Protein AF-A0A9Q6LMH9-F1 (afdb_monomer_lite)

Sequence (169 aa):
MILQRYIDRGYLTTAKAEQLELDSFQSDVLNSETISQLIFSDFISVDEVLQLSLREQSNLKLHSICRLITSGLITIKDALAFAAKQRMILNSEKICDLIITEKMTVDQTLQLKLEQRITLESQAIYELVSRGKITVDQTLQLDLEQRIALESQVIYELVSRDNSPYALT

Foldseek 3Di:
DLCVVCCVLVLDPPVRVVVDPDDPVLSVLSVQPQSVLCCSVVQDGSVRSSVADPQLSLLSSQPLSSLCCVLVLDHSVVSSPDDPQLSVLSSDPLVSVCCSLVLDHSVRSSPDDPVLSVLCSQPLNSVCSSVVLDGSVRSSPDDPVSSVQSSDPVSSVVSPDDPPVDPDD

Radius of gyration: 20.97 Å; chains: 1; bounding box: 44×42×64 Å

pLDDT: mean 91.57, std 10.59, range [40.75, 98.12]

Structure (mmCIF, N/CA/C/O backbone):
data_AF-A0A9Q6LMH9-F1
#
_entry.id   AF-A0A9Q6LMH9-F1
#
loop_
_atom_site.group_PDB
_atom_site.id
_atom_site.type_symbol
_atom_site.label_atom_id
_atom_site.label_alt_id
_atom_site.label_comp_id
_atom_site.label_asym_id
_atom_site.label_entity_id
_atom_site.label_seq_id
_atom_site.pdbx_PDB_ins_code
_atom_site.Cartn_x
_atom_site.Cartn_y
_atom_site.Cartn_z
_atom_site.occupancy
_atom_site.B_iso_or_equiv
_atom_site.auth_seq_id
_atom_site.auth_comp_id
_atom_site.auth_asym_id
_atom_site.auth_atom_id
_atom_site.pdbx_PDB_model_num
ATOM 1 N N . MET A 1 1 ? 26.126 7.621 -10.276 1.00 70.88 1 MET A N 1
ATOM 2 C CA . MET A 1 1 ? 25.184 8.063 -11.327 1.00 70.88 1 MET A CA 1
ATOM 3 C C . MET A 1 1 ? 23.874 7.318 -11.119 1.00 70.88 1 MET A C 1
ATOM 5 O O . MET A 1 1 ? 23.927 6.099 -11.042 1.00 70.88 1 MET A O 1
ATOM 9 N N . ILE A 1 2 ? 22.736 8.010 -10.968 1.00 85.19 2 ILE A N 1
ATOM 10 C CA . ILE A 1 2 ? 21.438 7.381 -10.625 1.00 85.19 2 ILE A CA 1
ATOM 11 C C . ILE A 1 2 ? 21.036 6.311 -11.645 1.00 85.19 2 ILE A C 1
ATOM 13 O O . ILE A 1 2 ? 20.565 5.251 -11.259 1.00 85.19 2 ILE A O 1
ATOM 17 N N . LEU A 1 3 ? 21.319 6.528 -12.929 1.00 89.44 3 LEU A N 1
ATOM 18 C CA . LEU A 1 3 ? 21.008 5.569 -13.990 1.00 89.44 3 LEU A CA 1
ATOM 19 C C . LEU A 1 3 ? 21.814 4.262 -13.911 1.00 89.44 3 LEU A C 1
ATOM 21 O O . LEU A 1 3 ? 21.325 3.227 -14.356 1.00 89.44 3 LEU A O 1
ATOM 25 N N . GLN A 1 4 ? 23.002 4.272 -13.291 1.00 90.06 4 GLN A N 1
ATOM 26 C CA . GLN A 1 4 ? 23.884 3.100 -13.243 1.00 90.06 4 GLN A CA 1
ATOM 27 C C . GLN A 1 4 ? 23.212 1.900 -12.571 1.00 90.06 4 GLN A C 1
ATOM 29 O O . GLN A 1 4 ? 23.304 0.791 -13.078 1.00 90.06 4 GLN A O 1
ATOM 34 N N . ARG A 1 5 ? 22.446 2.118 -11.494 1.00 92.94 5 ARG A N 1
ATOM 35 C CA . ARG A 1 5 ? 21.767 1.020 -10.785 1.00 92.94 5 ARG A CA 1
ATOM 36 C C . ARG A 1 5 ? 20.706 0.315 -11.631 1.00 92.94 5 ARG A C 1
ATOM 38 O O . ARG A 1 5 ? 20.448 -0.865 -11.419 1.00 92.94 5 ARG A O 1
ATOM 45 N N . TYR A 1 6 ? 20.081 1.035 -12.563 1.00 93.81 6 TYR A N 1
ATOM 46 C CA . TYR A 1 6 ? 19.108 0.464 -13.493 1.00 93.81 6 TYR A CA 1
ATOM 47 C C . TYR A 1 6 ? 19.813 -0.275 -14.630 1.00 93.81 6 TYR A C 1
ATOM 49 O O . TYR A 1 6 ? 19.312 -1.301 -15.078 1.00 93.81 6 TYR A O 1
ATOM 57 N N . ILE A 1 7 ? 20.999 0.194 -15.034 1.00 92.75 7 ILE A N 1
ATOM 58 C CA . ILE A 1 7 ? 21.853 -0.492 -16.008 1.00 92.75 7 ILE A CA 1
ATOM 59 C C . ILE A 1 7 ? 22.379 -1.809 -15.449 1.00 92.75 7 ILE A C 1
ATOM 61 O O . ILE A 1 7 ? 22.182 -2.855 -16.061 1.00 92.75 7 ILE A O 1
ATOM 65 N N . ASP A 1 8 ? 22.977 -1.774 -14.259 1.00 92.75 8 ASP A N 1
ATOM 66 C CA . ASP A 1 8 ? 23.588 -2.942 -13.616 1.00 92.75 8 ASP A CA 1
ATOM 67 C C . ASP A 1 8 ? 22.582 -4.077 -13.389 1.00 92.75 8 ASP A C 1
ATOM 69 O O . ASP A 1 8 ? 22.945 -5.251 -13.359 1.00 92.75 8 ASP A O 1
ATOM 73 N N . ARG A 1 9 ? 21.302 -3.724 -13.233 1.00 92.00 9 ARG A N 1
ATOM 74 C CA . ARG A 1 9 ? 20.197 -4.663 -13.020 1.00 92.00 9 ARG A CA 1
ATOM 75 C C . ARG A 1 9 ? 19.415 -5.005 -14.293 1.00 92.00 9 ARG A C 1
ATOM 77 O O . ARG A 1 9 ? 18.455 -5.757 -14.207 1.00 92.00 9 ARG A O 1
ATOM 84 N N . GLY A 1 10 ? 19.805 -4.473 -15.453 1.00 92.25 10 GLY A N 1
ATOM 85 C CA . GLY A 1 10 ? 19.193 -4.795 -16.748 1.00 92.25 10 GLY A CA 1
ATOM 86 C C . GLY A 1 10 ? 17.879 -4.072 -17.069 1.00 92.25 10 GLY A C 1
ATOM 87 O O . GLY A 1 10 ? 17.270 -4.359 -18.094 1.00 92.25 10 GLY A O 1
ATOM 88 N N . TYR A 1 11 ? 17.460 -3.105 -16.251 1.00 92.38 11 TYR A N 1
ATOM 89 C CA . TYR A 1 11 ? 16.245 -2.300 -16.462 1.00 92.38 11 TYR A CA 1
ATOM 90 C C . TYR A 1 11 ? 16.470 -1.098 -17.387 1.00 92.38 11 TYR A C 1
ATOM 92 O O . TYR A 1 11 ? 15.522 -0.419 -17.783 1.00 92.38 11 TYR A O 1
ATOM 100 N N . LEU A 1 12 ? 17.729 -0.812 -17.727 1.00 92.19 12 LEU A N 1
ATOM 101 C CA . LEU A 1 12 ? 18.114 0.253 -18.642 1.00 92.19 12 LEU A CA 1
ATOM 102 C C . LEU A 1 12 ? 19.364 -0.154 -19.430 1.00 92.19 12 LEU A C 1
ATOM 104 O O . LEU A 1 12 ? 20.338 -0.626 -18.865 1.00 92.19 12 LEU A O 1
ATOM 108 N N . THR A 1 13 ? 19.385 0.045 -20.743 1.00 92.25 13 THR A N 1
ATOM 109 C CA . THR A 1 13 ? 20.619 -0.166 -21.525 1.00 92.25 13 THR A CA 1
ATOM 110 C C . THR A 1 13 ? 21.540 1.047 -21.405 1.00 92.25 13 THR A C 1
ATOM 112 O O . THR A 1 13 ? 21.039 2.168 -21.322 1.00 92.25 13 THR A O 1
ATOM 115 N N . THR A 1 14 ? 22.857 0.859 -21.516 1.00 89.81 14 THR A N 1
ATOM 116 C CA . THR A 1 14 ? 23.836 1.965 -21.553 1.00 89.81 14 THR A CA 1
ATOM 117 C C . THR A 1 14 ? 23.514 2.995 -22.637 1.00 89.81 14 THR A C 1
ATOM 119 O O . THR A 1 14 ? 23.412 4.177 -22.331 1.00 89.81 14 THR A O 1
ATOM 122 N N . ALA A 1 15 ? 23.227 2.548 -23.864 1.00 90.06 15 ALA A N 1
ATOM 123 C CA . ALA A 1 15 ? 22.879 3.428 -24.985 1.00 90.06 15 ALA A CA 1
ATOM 124 C C . ALA A 1 15 ? 21.663 4.321 -24.686 1.00 90.06 15 ALA A C 1
ATOM 126 O O . ALA A 1 15 ? 21.640 5.501 -25.021 1.00 90.06 15 ALA A O 1
ATOM 127 N N . LYS A 1 16 ? 20.649 3.766 -24.018 1.00 88.62 16 LYS A N 1
ATOM 128 C CA . LYS A 1 16 ? 19.463 4.523 -23.606 1.00 88.62 16 LYS A CA 1
ATOM 129 C C . LYS A 1 16 ? 19.750 5.471 -22.447 1.00 88.62 16 LYS A C 1
ATOM 131 O O . LYS A 1 16 ? 19.234 6.578 -22.434 1.00 88.62 16 LYS A O 1
ATOM 136 N N . ALA A 1 17 ? 20.580 5.058 -21.491 1.00 87.81 17 ALA A N 1
ATOM 137 C CA . ALA A 1 17 ? 20.993 5.918 -20.389 1.00 87.81 17 ALA A CA 1
ATOM 138 C C . ALA A 1 17 ? 21.774 7.149 -20.872 1.00 87.81 17 ALA A C 1
ATOM 140 O O . ALA A 1 17 ? 21.585 8.229 -20.329 1.00 87.81 17 ALA A O 1
ATOM 141 N N . GLU A 1 18 ? 22.603 6.997 -21.907 1.00 87.50 18 GLU A N 1
ATOM 142 C CA . GLU A 1 18 ? 23.344 8.099 -22.538 1.00 87.50 18 GLU A CA 1
ATOM 143 C C . GLU A 1 18 ? 22.430 9.095 -23.267 1.00 87.50 18 GLU A C 1
ATOM 145 O O . GLU A 1 18 ? 22.753 10.275 -23.351 1.00 87.50 18 GLU A O 1
ATOM 150 N N . GLN A 1 19 ? 21.286 8.631 -23.778 1.00 88.44 19 GLN A N 1
ATOM 151 C CA . GLN A 1 19 ? 20.279 9.470 -24.440 1.00 88.44 19 GLN A CA 1
ATOM 152 C C . GLN A 1 19 ? 19.306 10.134 -23.454 1.00 88.44 19 GLN A C 1
ATOM 154 O O . GLN A 1 19 ? 18.574 11.047 -23.833 1.00 88.44 19 GLN A O 1
ATOM 159 N N . LEU A 1 20 ? 19.258 9.664 -22.205 1.00 87.38 20 LEU A N 1
ATOM 160 C CA . LEU A 1 20 ? 18.391 10.215 -21.170 1.00 87.38 20 LEU A CA 1
ATOM 161 C C . LEU A 1 20 ? 19.031 11.461 -20.556 1.00 87.38 20 LEU A C 1
ATOM 163 O O . LEU A 1 20 ? 19.814 11.388 -19.609 1.00 87.38 20 LEU A O 1
ATOM 167 N N . GLU A 1 21 ? 18.630 12.623 -21.057 1.00 85.12 21 GLU A N 1
ATOM 168 C CA . GLU A 1 21 ? 18.891 13.902 -20.401 1.00 85.12 21 GLU A CA 1
ATOM 169 C C . GLU A 1 21 ? 17.882 14.104 -19.264 1.00 85.12 21 GLU A C 1
ATOM 171 O O . GLU A 1 21 ? 16.803 14.660 -19.457 1.00 85.12 21 GLU A O 1
ATOM 176 N N . LEU A 1 22 ? 18.216 13.594 -18.074 1.00 85.62 22 LEU A N 1
ATOM 177 C CA . LEU A 1 22 ? 17.360 13.756 -16.901 1.00 85.62 22 LEU A CA 1
ATOM 178 C C . LEU A 1 22 ? 17.442 15.180 -16.352 1.00 85.62 22 LEU A C 1
ATOM 180 O O . LEU A 1 22 ? 18.526 15.658 -16.005 1.00 85.62 22 LEU A O 1
ATOM 184 N N . ASP A 1 23 ? 16.289 15.813 -16.160 1.00 88.50 23 ASP A N 1
ATOM 185 C CA . ASP A 1 23 ? 16.208 16.999 -15.313 1.00 88.50 23 ASP A CA 1
ATOM 186 C C . ASP A 1 23 ? 16.312 16.640 -13.812 1.00 88.50 23 ASP A C 1
ATOM 188 O O . ASP A 1 23 ? 16.356 15.470 -13.405 1.00 88.50 23 ASP A O 1
ATOM 192 N N . SER A 1 24 ? 16.373 17.660 -12.950 1.00 86.69 24 SER A N 1
ATOM 193 C CA . SER A 1 24 ? 16.474 17.457 -11.500 1.00 86.69 24 SER A CA 1
ATOM 194 C C . SER A 1 24 ? 15.267 16.724 -10.904 1.00 86.69 24 SER A C 1
ATOM 196 O O . SER A 1 24 ? 15.432 15.991 -9.928 1.00 86.69 24 SER A O 1
ATOM 198 N N . PHE A 1 25 ? 14.072 16.875 -11.481 1.00 85.56 25 PHE A N 1
ATOM 199 C CA . PHE A 1 25 ? 12.856 16.214 -11.012 1.00 85.56 25 PHE A CA 1
ATOM 200 C C . PHE A 1 25 ? 12.839 14.736 -11.403 1.00 85.56 25 PHE A C 1
ATOM 202 O O . PHE A 1 25 ? 12.568 13.881 -10.564 1.00 85.56 25 PHE A O 1
ATOM 209 N N . GLN A 1 26 ? 13.175 14.416 -12.649 1.00 89.81 26 GLN A N 1
ATOM 210 C CA . GLN A 1 26 ? 13.288 13.045 -13.144 1.00 89.81 26 GLN A CA 1
ATOM 211 C C . GLN A 1 26 ? 14.375 12.274 -12.392 1.00 89.81 26 GLN A C 1
ATOM 213 O O . GLN A 1 26 ? 14.182 11.114 -12.025 1.00 89.81 26 GLN A O 1
ATOM 218 N N . SER A 1 27 ? 15.488 12.944 -12.096 1.00 90.12 27 SER A N 1
ATOM 219 C CA . SER A 1 27 ? 16.554 12.420 -11.248 1.00 90.12 27 SER A CA 1
ATOM 220 C C . SER A 1 27 ? 16.055 12.089 -9.834 1.00 90.12 27 SER A C 1
ATOM 222 O O . SER A 1 27 ? 16.310 10.992 -9.345 1.00 90.12 27 SER A O 1
ATOM 224 N N . ASP A 1 28 ? 15.275 12.973 -9.198 1.00 91.19 28 ASP A N 1
ATOM 225 C CA . ASP A 1 28 ? 14.676 12.723 -7.875 1.00 91.19 28 ASP A CA 1
ATOM 226 C C . ASP A 1 28 ? 13.690 11.541 -7.883 1.00 91.19 28 ASP A C 1
ATOM 228 O O . ASP A 1 28 ? 13.724 10.673 -7.008 1.00 91.19 28 ASP A O 1
ATOM 232 N N . VAL A 1 29 ? 12.833 11.459 -8.902 1.00 93.06 29 VAL A N 1
ATOM 233 C CA . VAL A 1 29 ? 11.870 10.359 -9.079 1.00 93.06 29 VAL A CA 1
ATOM 234 C C . VAL A 1 29 ? 12.591 9.027 -9.228 1.00 93.06 29 VAL A C 1
ATOM 236 O O . VAL A 1 29 ? 12.297 8.088 -8.491 1.00 93.06 29 VAL A O 1
ATOM 239 N N . LEU A 1 30 ? 13.583 8.961 -10.117 1.00 93.25 30 LEU A N 1
ATOM 240 C CA . LEU A 1 30 ? 14.428 7.786 -10.289 1.00 93.25 30 LEU A CA 1
ATOM 241 C C . LEU A 1 30 ? 15.433 7.599 -9.158 1.00 93.25 30 LEU A C 1
ATOM 243 O O . LEU A 1 30 ? 16.198 6.651 -9.231 1.00 93.25 30 LEU A O 1
ATOM 247 N N . ASN A 1 31 ? 15.476 8.452 -8.133 1.00 93.31 31 ASN A N 1
ATOM 248 C CA . ASN A 1 31 ? 16.247 8.212 -6.914 1.00 93.31 31 ASN A CA 1
ATOM 249 C C . ASN A 1 31 ? 15.381 7.602 -5.797 1.00 93.31 31 ASN A C 1
ATOM 251 O O . ASN A 1 31 ? 15.907 6.960 -4.891 1.00 93.31 31 ASN A O 1
ATOM 255 N N . SER A 1 32 ? 14.055 7.728 -5.890 1.00 95.31 32 SER A N 1
ATOM 256 C CA . SER A 1 32 ? 13.108 7.197 -4.908 1.00 95.31 32 SER A CA 1
ATOM 257 C C . SER A 1 32 ? 13.235 5.679 -4.735 1.00 95.31 32 SER A C 1
ATOM 259 O O . SER A 1 32 ? 13.224 4.917 -5.706 1.00 95.31 32 SER A O 1
ATOM 261 N N . GLU A 1 33 ? 13.332 5.236 -3.480 1.00 95.38 33 GLU A N 1
ATOM 262 C CA . GLU A 1 33 ? 13.469 3.816 -3.138 1.00 95.38 33 GLU A CA 1
ATOM 263 C C . GLU A 1 33 ? 12.216 3.017 -3.508 1.00 95.38 33 GLU A C 1
ATOM 265 O O . GLU A 1 33 ? 12.315 1.964 -4.128 1.00 95.38 33 GLU A O 1
ATOM 270 N N . THR A 1 34 ? 11.030 3.553 -3.219 1.00 97.00 34 THR A N 1
ATOM 271 C CA . THR A 1 34 ? 9.747 2.906 -3.529 1.00 97.00 34 THR A CA 1
ATOM 272 C C . THR A 1 34 ? 9.548 2.745 -5.031 1.00 97.00 34 THR A C 1
ATOM 274 O O . THR A 1 34 ? 9.204 1.662 -5.493 1.00 97.00 34 THR A O 1
ATOM 277 N N . ILE A 1 35 ? 9.856 3.775 -5.821 1.00 96.94 35 ILE A N 1
ATOM 278 C CA . ILE A 1 35 ? 9.804 3.685 -7.288 1.00 96.94 35 ILE A CA 1
ATOM 279 C C . ILE A 1 35 ? 10.821 2.668 -7.811 1.00 96.94 35 ILE A C 1
ATOM 281 O O . ILE A 1 35 ? 10.503 1.872 -8.689 1.00 96.94 35 ILE A O 1
ATOM 285 N N . SER A 1 36 ? 12.030 2.649 -7.252 1.00 96.12 36 SER A N 1
ATOM 286 C CA . SER A 1 36 ? 13.055 1.676 -7.644 1.00 96.12 36 SER A CA 1
ATOM 287 C C . SER A 1 36 ? 12.633 0.253 -7.343 1.00 96.12 36 SER A C 1
ATOM 289 O O . SER A 1 36 ? 12.818 -0.620 -8.180 1.00 96.12 36 SER A O 1
ATOM 291 N N . GLN A 1 37 ? 12.033 0.025 -6.178 1.00 96.56 37 GLN A N 1
ATOM 292 C CA . GLN A 1 37 ? 11.484 -1.267 -5.802 1.00 96.56 37 GLN A CA 1
ATOM 293 C C . GLN A 1 37 ? 10.397 -1.716 -6.783 1.00 96.56 37 GLN A C 1
ATOM 295 O O . GLN A 1 37 ? 10.410 -2.872 -7.200 1.00 96.56 37 GLN A O 1
ATOM 300 N N . LEU A 1 38 ? 9.496 -0.813 -7.184 1.00 97.94 38 LEU A N 1
ATOM 301 C CA . LEU A 1 38 ? 8.455 -1.112 -8.170 1.00 97.94 38 LEU A CA 1
ATOM 302 C C . LEU A 1 38 ? 9.047 -1.440 -9.548 1.00 97.94 38 LEU A C 1
ATOM 304 O O . LEU A 1 38 ? 8.591 -2.390 -10.179 1.00 97.94 38 LEU A O 1
ATOM 308 N N . ILE A 1 39 ? 10.092 -0.723 -9.977 1.00 97.56 39 ILE A N 1
ATOM 309 C CA . ILE A 1 39 ? 10.818 -1.035 -11.217 1.00 97.56 39 ILE A CA 1
ATOM 310 C C . ILE A 1 39 ? 11.495 -2.402 -11.121 1.00 97.56 39 ILE A C 1
ATOM 312 O O . ILE A 1 39 ? 11.313 -3.243 -11.989 1.00 97.56 39 ILE A O 1
ATOM 316 N N . PHE A 1 40 ? 12.237 -2.653 -10.042 1.00 95.75 40 PHE A N 1
ATOM 317 C CA . PHE A 1 40 ? 12.988 -3.896 -9.846 1.00 95.75 40 PHE A CA 1
ATOM 318 C C . PHE A 1 40 ? 12.124 -5.125 -9.567 1.00 95.75 40 PHE A C 1
ATOM 320 O O . PHE A 1 40 ? 12.652 -6.232 -9.496 1.00 95.75 40 PHE A O 1
ATOM 327 N N . SER A 1 41 ? 10.829 -4.920 -9.355 1.00 95.75 41 SER A N 1
ATOM 328 C CA . SER A 1 41 ? 9.841 -5.985 -9.210 1.00 95.75 41 SER A CA 1
ATOM 329 C C . SER A 1 41 ? 8.951 -6.094 -10.455 1.00 95.75 41 SER A C 1
ATOM 331 O O . SER A 1 41 ? 7.882 -6.689 -10.377 1.00 95.75 41 SER A O 1
ATOM 333 N N . ASP A 1 42 ? 9.364 -5.487 -11.575 1.00 96.19 42 ASP A N 1
ATOM 334 C CA . ASP A 1 42 ? 8.687 -5.525 -12.877 1.00 96.19 42 ASP A CA 1
ATOM 335 C C . ASP A 1 42 ? 7.236 -5.001 -12.873 1.00 96.19 42 ASP A C 1
ATOM 337 O O . ASP A 1 42 ? 6.435 -5.336 -13.745 1.00 96.19 42 ASP A O 1
ATOM 341 N N . PHE A 1 43 ? 6.872 -4.140 -11.914 1.00 97.56 43 PHE A N 1
ATOM 342 C CA . PHE A 1 43 ? 5.537 -3.532 -11.878 1.00 97.56 43 PHE A CA 1
ATOM 343 C C . PHE A 1 43 ? 5.402 -2.340 -12.833 1.00 97.56 43 PHE A C 1
ATOM 345 O O . PHE A 1 43 ? 4.302 -2.050 -13.301 1.00 97.56 43 PHE A O 1
ATOM 352 N N . ILE A 1 44 ? 6.498 -1.621 -13.085 1.00 97.75 44 ILE A N 1
ATOM 353 C CA . ILE A 1 44 ? 6.541 -0.445 -13.960 1.00 97.75 44 ILE A CA 1
ATOM 354 C C . ILE A 1 44 ? 7.950 -0.271 -14.534 1.00 97.75 44 ILE A C 1
ATOM 356 O O . ILE A 1 44 ? 8.939 -0.495 -13.844 1.00 97.75 44 ILE A O 1
ATOM 360 N N . SER A 1 45 ? 8.076 0.141 -15.787 1.00 96.62 45 SER A N 1
ATOM 361 C CA . SER A 1 45 ? 9.375 0.399 -16.416 1.00 96.62 45 SER A CA 1
ATOM 362 C C . SER A 1 45 ? 9.920 1.798 -16.103 1.00 96.62 45 SER A C 1
ATOM 364 O O . SER A 1 45 ? 9.191 2.710 -15.709 1.00 96.62 45 SER A O 1
ATOM 366 N N . VAL A 1 46 ? 11.223 1.999 -16.339 1.00 95.06 46 VAL A N 1
ATOM 367 C CA . VAL A 1 46 ? 11.862 3.326 -16.244 1.00 95.06 46 VAL A CA 1
ATOM 368 C C . VAL A 1 46 ? 11.168 4.342 -17.160 1.00 95.06 46 VAL A C 1
ATOM 370 O O . VAL A 1 46 ? 10.942 5.475 -16.746 1.00 95.06 46 VAL A O 1
ATOM 373 N N . ASP A 1 47 ? 10.790 3.942 -18.378 1.00 94.00 47 ASP A N 1
ATOM 374 C CA . ASP A 1 47 ? 10.120 4.840 -19.327 1.00 94.00 47 ASP A CA 1
ATOM 375 C C . ASP A 1 47 ? 8.757 5.276 -18.818 1.00 94.00 47 ASP A C 1
ATOM 377 O O . ASP A 1 47 ? 8.445 6.463 -18.836 1.00 94.00 47 ASP A O 1
ATOM 381 N N . GLU A 1 48 ? 7.955 4.323 -18.346 1.00 96.06 48 GLU A N 1
ATOM 382 C CA . GLU A 1 48 ? 6.628 4.614 -17.813 1.00 96.06 48 GLU A CA 1
ATOM 383 C C . GLU A 1 48 ? 6.723 5.566 -16.623 1.00 96.06 48 GLU A C 1
ATOM 385 O O . GLU A 1 48 ? 5.993 6.553 -16.590 1.00 96.06 48 GLU A O 1
ATOM 390 N N . VAL A 1 49 ? 7.675 5.340 -15.707 1.00 96.31 49 VAL A N 1
ATOM 391 C CA . VAL A 1 49 ? 7.941 6.233 -14.568 1.00 96.31 49 VAL A CA 1
ATOM 392 C C . VAL A 1 49 ? 8.254 7.660 -15.021 1.00 96.31 49 VAL A C 1
ATOM 394 O O . VAL A 1 49 ? 7.738 8.614 -14.436 1.00 96.31 49 VAL A O 1
ATOM 397 N N . LEU A 1 50 ? 9.070 7.820 -16.065 1.00 93.75 50 LEU A N 1
ATOM 398 C CA . LEU A 1 50 ? 9.448 9.131 -16.598 1.00 93.75 50 LEU A CA 1
ATOM 399 C C . LEU A 1 50 ? 8.294 9.863 -17.301 1.00 93.75 50 LEU A C 1
ATOM 401 O O . LEU A 1 50 ? 8.363 11.082 -17.445 1.00 93.75 50 LEU A O 1
ATOM 405 N N . GLN A 1 51 ? 7.237 9.151 -17.705 1.00 94.62 51 GLN A N 1
ATOM 406 C CA . GLN A 1 51 ? 6.024 9.731 -18.297 1.00 94.62 51 GLN A CA 1
ATOM 407 C C . GLN A 1 51 ? 4.914 10.014 -17.273 1.00 94.62 51 GLN A C 1
ATOM 409 O O . GLN A 1 51 ? 3.895 10.613 -17.622 1.00 94.62 51 GLN A O 1
ATOM 414 N N . LEU A 1 52 ? 5.082 9.602 -16.013 1.00 96.00 52 LEU A N 1
ATOM 415 C CA . LEU A 1 52 ? 4.075 9.827 -14.979 1.00 96.00 52 LEU A CA 1
ATOM 416 C C . LEU A 1 52 ? 3.906 11.313 -14.669 1.00 96.00 52 LEU A C 1
ATOM 418 O O . LEU A 1 52 ? 4.874 12.064 -14.536 1.00 96.00 52 LEU A O 1
ATOM 422 N N . SER A 1 53 ? 2.665 11.720 -14.423 1.00 95.50 53 SER A N 1
ATOM 423 C CA . SER A 1 53 ? 2.361 13.026 -13.845 1.00 95.50 53 SER A CA 1
ATOM 424 C C . SER A 1 53 ? 2.901 13.153 -12.415 1.00 95.50 53 SER A C 1
ATOM 426 O O . SER A 1 53 ? 3.059 12.170 -11.689 1.00 95.50 53 SER A O 1
ATOM 428 N N . LEU A 1 54 ? 3.079 14.388 -11.933 1.00 93.44 54 LEU A N 1
ATOM 429 C CA . LEU A 1 54 ? 3.488 14.646 -10.543 1.00 93.44 54 LEU A CA 1
ATOM 430 C C . LEU A 1 54 ? 2.566 13.975 -9.511 1.00 93.44 54 LEU A C 1
ATOM 432 O O . LEU A 1 54 ? 3.020 13.550 -8.448 1.00 93.44 54 LEU A O 1
ATOM 436 N N . ARG A 1 55 ? 1.263 13.867 -9.810 1.00 95.31 55 ARG A N 1
ATOM 437 C CA . ARG A 1 55 ? 0.292 13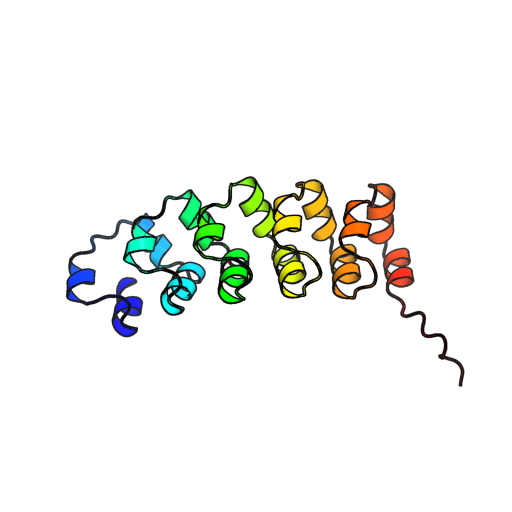.198 -8.933 1.00 95.31 55 ARG A CA 1
ATOM 438 C C . ARG A 1 55 ? 0.580 11.705 -8.837 1.00 95.31 55 ARG A C 1
ATOM 440 O O . ARG A 1 55 ? 0.612 11.177 -7.732 1.00 95.31 55 ARG A O 1
ATOM 447 N N . GLU A 1 56 ? 0.771 11.058 -9.976 1.00 97.31 56 GLU A N 1
ATOM 448 C CA . GLU A 1 56 ? 1.061 9.628 -10.080 1.00 97.31 56 GLU A CA 1
ATOM 449 C C . GLU A 1 56 ? 2.389 9.280 -9.414 1.00 97.31 56 GLU A C 1
ATOM 451 O O . GLU A 1 56 ? 2.441 8.381 -8.578 1.00 97.31 56 GLU A O 1
ATOM 456 N N . GLN A 1 57 ? 3.431 10.072 -9.674 1.00 95.81 57 GLN A N 1
ATOM 457 C CA . GLN A 1 57 ? 4.711 9.951 -8.980 1.00 95.81 57 GLN A CA 1
ATOM 458 C C . GLN A 1 57 ? 4.540 10.101 -7.464 1.00 95.81 57 GLN A C 1
ATOM 460 O O . GLN A 1 57 ? 5.078 9.306 -6.701 1.00 95.81 57 GLN A O 1
ATOM 465 N N . SER A 1 58 ? 3.756 11.083 -7.006 1.00 95.25 58 SER A N 1
ATOM 466 C CA . SER A 1 58 ? 3.483 11.271 -5.574 1.00 95.25 58 SER A CA 1
ATOM 467 C C . SER A 1 58 ? 2.760 10.079 -4.949 1.00 95.25 58 SER A C 1
ATOM 469 O O . SER A 1 58 ? 2.960 9.817 -3.768 1.00 95.25 58 SER A O 1
ATOM 471 N N . ASN A 1 59 ? 1.919 9.369 -5.706 1.00 97.12 59 ASN A N 1
ATOM 472 C CA . ASN A 1 59 ? 1.276 8.147 -5.230 1.00 97.12 59 ASN A CA 1
ATOM 473 C C . ASN A 1 59 ? 2.315 7.020 -5.102 1.00 97.12 59 ASN A C 1
ATOM 475 O O . ASN A 1 59 ? 2.431 6.422 -4.037 1.00 97.12 59 ASN A O 1
ATOM 479 N N . LEU A 1 60 ? 3.118 6.774 -6.143 1.00 97.06 60 LEU A N 1
ATOM 480 C CA . LEU A 1 60 ? 4.113 5.692 -6.132 1.00 97.06 60 LEU A CA 1
ATOM 481 C C . LEU A 1 60 ? 5.275 5.935 -5.159 1.00 97.06 60 LEU A C 1
ATOM 483 O O . LEU A 1 60 ? 5.888 4.982 -4.687 1.00 97.06 60 LEU A O 1
ATOM 487 N N . LYS A 1 61 ? 5.558 7.198 -4.814 1.00 95.88 61 LYS A N 1
ATOM 488 C CA . LYS A 1 61 ? 6.548 7.547 -3.787 1.00 95.88 61 LYS A CA 1
ATOM 489 C C . LYS A 1 61 ? 6.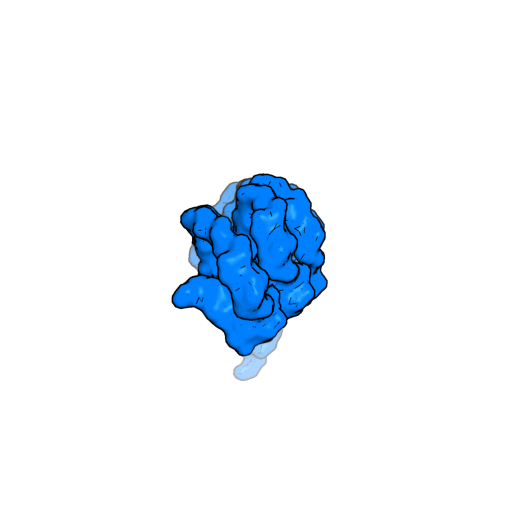122 7.113 -2.379 1.00 95.88 61 LYS A C 1
ATOM 491 O O . LYS A 1 61 ? 6.992 6.993 -1.519 1.00 95.88 61 LYS A O 1
ATOM 496 N N . LEU A 1 62 ? 4.835 6.853 -2.126 1.00 96.19 62 LEU A N 1
ATOM 497 C CA . LEU A 1 62 ? 4.378 6.418 -0.807 1.00 96.19 62 LEU A CA 1
ATOM 498 C C . LEU A 1 62 ? 4.765 4.966 -0.531 1.00 96.19 62 LEU A C 1
ATOM 500 O O . LEU A 1 62 ? 4.432 4.056 -1.291 1.00 96.19 62 LEU A O 1
ATOM 504 N N . HIS A 1 63 ? 5.417 4.753 0.608 1.00 96.88 63 HIS A N 1
ATOM 505 C CA . HIS A 1 63 ? 5.844 3.431 1.051 1.00 96.88 63 HIS A CA 1
ATOM 506 C C . HIS A 1 63 ? 4.665 2.472 1.243 1.00 96.88 63 HIS A C 1
ATOM 508 O O . HIS A 1 63 ? 4.694 1.350 0.742 1.00 96.88 63 HIS A O 1
ATOM 514 N N . SER A 1 64 ? 3.585 2.940 1.861 1.00 96.75 64 SER A N 1
ATOM 515 C CA . SER A 1 64 ? 2.342 2.187 2.000 1.00 96.75 64 SER A CA 1
ATOM 516 C C . SER A 1 64 ? 1.750 1.737 0.658 1.00 96.75 64 SER A C 1
ATOM 518 O O . SER A 1 64 ? 1.387 0.575 0.513 1.00 96.75 64 SER A O 1
ATOM 520 N N . ILE A 1 65 ? 1.706 2.604 -0.360 1.00 97.06 6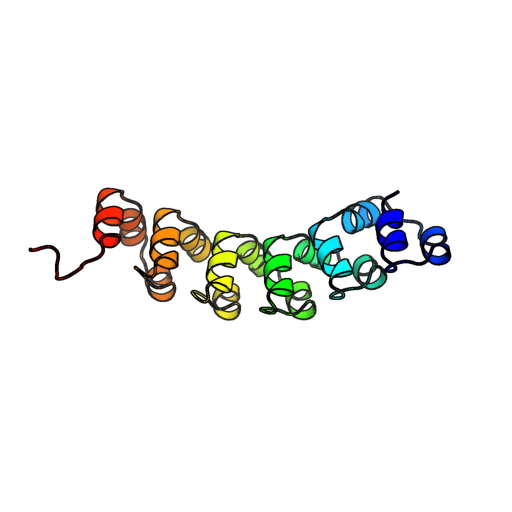5 ILE A N 1
ATOM 521 C CA . ILE A 1 65 ? 1.218 2.232 -1.700 1.00 97.06 65 ILE A CA 1
ATOM 522 C C . ILE A 1 65 ? 2.143 1.190 -2.338 1.00 97.06 65 ILE A C 1
ATOM 524 O O . ILE A 1 65 ? 1.651 0.196 -2.869 1.00 97.06 65 ILE A O 1
ATOM 528 N N . CYS A 1 66 ? 3.465 1.363 -2.233 1.00 97.50 66 CYS A N 1
ATOM 529 C CA . CYS A 1 66 ? 4.433 0.363 -2.693 1.00 97.50 66 CYS A CA 1
ATOM 530 C C . CYS A 1 66 ? 4.195 -1.005 -2.026 1.00 97.50 66 CYS A C 1
ATOM 532 O O . CYS A 1 66 ? 4.146 -2.034 -2.703 1.00 97.50 66 CYS A O 1
ATOM 534 N N . ARG A 1 67 ? 3.963 -1.025 -0.706 1.00 97.56 67 ARG A N 1
ATOM 535 C CA . ARG A 1 67 ? 3.637 -2.245 0.048 1.00 97.56 67 ARG A CA 1
ATOM 536 C C . ARG A 1 67 ? 2.345 -2.901 -0.430 1.00 97.56 67 ARG A C 1
ATOM 538 O O . ARG A 1 67 ? 2.318 -4.117 -0.590 1.00 97.56 67 ARG A O 1
ATOM 545 N N . LEU A 1 68 ? 1.293 -2.127 -0.690 1.00 97.81 68 LEU A N 1
ATOM 546 C CA . LEU A 1 68 ? 0.022 -2.670 -1.179 1.00 97.81 68 LEU A CA 1
ATOM 547 C C . LEU A 1 68 ? 0.154 -3.277 -2.584 1.00 97.81 68 LEU A C 1
ATOM 549 O O . LEU A 1 68 ? -0.395 -4.352 -2.823 1.00 97.81 68 LEU A O 1
ATOM 553 N N . ILE A 1 69 ? 0.910 -2.637 -3.486 1.00 98.12 69 ILE A N 1
ATOM 554 C CA . ILE A 1 69 ? 1.189 -3.173 -4.831 1.00 98.12 69 ILE A CA 1
ATOM 555 C C . ILE A 1 69 ? 1.983 -4.477 -4.728 1.00 98.12 69 ILE A C 1
ATOM 557 O O . ILE A 1 69 ? 1.591 -5.498 -5.285 1.00 98.12 69 ILE A O 1
ATOM 561 N N . THR A 1 70 ? 3.089 -4.458 -3.982 1.00 96.69 70 THR A N 1
ATOM 562 C CA . THR A 1 70 ? 3.987 -5.617 -3.843 1.00 96.69 70 THR A CA 1
ATOM 563 C C . THR A 1 70 ? 3.346 -6.784 -3.089 1.00 96.69 70 THR A C 1
ATOM 565 O O . THR A 1 70 ? 3.715 -7.930 -3.324 1.00 96.69 70 THR A O 1
ATOM 568 N N . SER A 1 71 ? 2.342 -6.516 -2.248 1.00 96.19 71 SER A N 1
ATOM 569 C CA . SER A 1 71 ? 1.509 -7.543 -1.601 1.00 96.19 71 SER A CA 1
ATOM 570 C C . SER A 1 71 ? 0.373 -8.058 -2.499 1.00 96.19 71 SER A C 1
ATOM 572 O O . SER A 1 71 ? -0.395 -8.914 -2.072 1.00 96.19 71 SER A O 1
ATOM 574 N N . GLY A 1 72 ? 0.227 -7.535 -3.722 1.00 96.75 72 GLY A N 1
ATOM 575 C CA . GLY A 1 72 ? -0.817 -7.935 -4.670 1.00 96.75 72 GLY A CA 1
ATOM 576 C C . GLY A 1 72 ? -2.230 -7.464 -4.307 1.00 96.75 72 GLY A C 1
ATOM 577 O O . GLY A 1 72 ? -3.199 -7.962 -4.875 1.00 96.75 72 GLY A O 1
ATOM 578 N N . LEU A 1 73 ? -2.365 -6.520 -3.370 1.00 97.69 73 LEU A N 1
ATOM 579 C CA . LEU A 1 73 ? -3.660 -6.026 -2.881 1.00 97.69 73 LEU A CA 1
ATOM 580 C C . LEU A 1 73 ? -4.261 -4.947 -3.790 1.00 97.69 73 LEU A C 1
ATOM 582 O O . LEU A 1 73 ? -5.471 -4.740 -3.781 1.00 97.69 73 LEU A O 1
ATOM 586 N N . ILE A 1 74 ? -3.416 -4.258 -4.560 1.00 97.44 74 ILE A N 1
ATOM 587 C CA . ILE A 1 74 ? -3.803 -3.302 -5.604 1.00 97.44 74 ILE A CA 1
ATOM 588 C C . ILE A 1 74 ? -2.874 -3.447 -6.808 1.00 97.44 74 ILE A C 1
ATOM 590 O O . ILE A 1 74 ? -1.734 -3.890 -6.674 1.00 97.44 74 ILE A O 1
ATOM 594 N N . THR A 1 75 ? -3.324 -3.019 -7.985 1.00 97.88 75 THR A N 1
ATOM 595 C CA . THR A 1 75 ? -2.459 -2.935 -9.169 1.00 97.88 75 THR A CA 1
ATOM 596 C C . THR A 1 75 ? -1.737 -1.583 -9.246 1.00 97.88 75 THR A C 1
ATOM 598 O O . THR A 1 75 ? -2.162 -0.596 -8.639 1.00 97.88 75 THR A O 1
ATOM 601 N N . ILE A 1 76 ? -0.678 -1.492 -10.065 1.00 97.50 76 ILE A N 1
ATOM 602 C CA . ILE A 1 76 ? -0.073 -0.196 -10.440 1.00 97.50 76 ILE A CA 1
ATOM 603 C C . ILE A 1 76 ? -1.133 0.754 -10.998 1.00 97.50 76 ILE A C 1
ATOM 605 O O . ILE A 1 76 ? -1.162 1.927 -10.639 1.00 97.50 76 ILE A O 1
ATOM 609 N N . LYS A 1 77 ? -2.042 0.249 -11.837 1.00 97.88 77 LYS A N 1
ATOM 610 C CA . LYS A 1 77 ? -3.090 1.063 -12.456 1.00 97.88 77 LYS A CA 1
ATOM 611 C C . LYS A 1 77 ? -4.014 1.690 -11.408 1.00 97.88 77 LYS A C 1
ATOM 613 O O . LYS A 1 77 ? -4.337 2.871 -11.527 1.00 97.88 77 LYS A O 1
ATOM 618 N N . ASP A 1 78 ? -4.387 0.935 -10.377 1.00 96.69 78 ASP A N 1
ATOM 619 C CA . ASP A 1 78 ? -5.200 1.452 -9.269 1.00 96.69 78 ASP A CA 1
ATOM 620 C C . ASP A 1 78 ? -4.435 2.535 -8.499 1.00 96.69 78 ASP A C 1
ATOM 622 O O . ASP A 1 78 ? -4.961 3.624 -8.257 1.00 96.69 78 ASP A O 1
ATOM 626 N N . ALA A 1 79 ? -3.158 2.280 -8.196 1.00 97.31 79 ALA A N 1
ATOM 627 C CA . ALA A 1 79 ? -2.296 3.220 -7.487 1.00 97.31 79 ALA A CA 1
ATOM 628 C C . ALA A 1 79 ? -2.122 4.558 -8.226 1.00 97.31 79 ALA A C 1
ATOM 630 O O . ALA A 1 79 ? -2.160 5.630 -7.612 1.00 97.31 79 ALA A O 1
ATOM 631 N N . LEU A 1 80 ? -1.972 4.516 -9.551 1.00 97.50 80 LEU A N 1
ATOM 632 C CA . LEU A 1 80 ? -1.872 5.703 -10.405 1.00 97.50 80 LEU A CA 1
ATOM 633 C C . LEU A 1 80 ? -3.184 6.508 -10.441 1.00 97.50 80 LEU A C 1
ATOM 635 O O . LEU A 1 80 ? -3.163 7.740 -10.523 1.00 97.50 80 LEU A O 1
ATOM 639 N N . ALA A 1 81 ? -4.328 5.830 -10.315 1.00 97.25 81 ALA A N 1
ATOM 640 C CA . ALA A 1 81 ? -5.650 6.448 -10.350 1.00 97.25 81 ALA A CA 1
ATOM 641 C C . ALA A 1 81 ? -6.052 7.148 -9.038 1.00 97.25 81 ALA A C 1
ATOM 643 O O . ALA A 1 81 ? -6.995 7.946 -9.046 1.00 97.25 81 ALA A O 1
ATOM 644 N N . PHE A 1 82 ? -5.359 6.898 -7.920 1.00 96.31 82 PHE A N 1
ATOM 645 C CA . PHE A 1 82 ? -5.751 7.472 -6.633 1.00 96.31 82 PHE A CA 1
ATOM 646 C C . PHE A 1 82 ? -5.728 9.004 -6.622 1.00 96.31 82 PHE A C 1
ATOM 648 O O . PHE A 1 82 ? -4.735 9.667 -6.944 1.00 96.31 82 PHE A O 1
ATOM 655 N N . ALA A 1 83 ? -6.844 9.575 -6.172 1.00 95.12 83 ALA A N 1
ATOM 656 C CA . ALA A 1 83 ? -7.001 11.001 -5.948 1.00 95.12 83 ALA A CA 1
ATOM 657 C C . ALA A 1 83 ? -6.266 11.458 -4.676 1.00 95.12 83 ALA A C 1
ATOM 659 O O . ALA A 1 83 ? -5.941 10.664 -3.794 1.00 95.12 83 ALA A O 1
ATOM 660 N N . ALA A 1 84 ? -6.076 12.773 -4.526 1.00 93.44 84 ALA A N 1
ATOM 661 C CA . ALA A 1 84 ? -5.353 13.351 -3.390 1.00 93.44 84 ALA A CA 1
ATOM 662 C C . ALA A 1 84 ? -5.912 12.917 -2.021 1.00 93.44 84 ALA A C 1
ATOM 664 O O . ALA A 1 84 ? -5.133 12.603 -1.124 1.00 93.44 84 ALA A O 1
ATOM 665 N N . LYS A 1 85 ? -7.244 12.833 -1.871 1.00 93.94 85 LYS A N 1
ATOM 666 C CA . LYS A 1 85 ? -7.884 12.346 -0.637 1.00 93.94 85 LYS A CA 1
ATOM 667 C C . LYS A 1 85 ? -7.500 10.892 -0.343 1.00 93.94 85 LYS A C 1
ATOM 669 O O . LYS A 1 85 ? -7.086 10.592 0.769 1.00 93.94 85 LYS A O 1
ATOM 674 N N . GLN A 1 86 ? -7.608 10.007 -1.332 1.00 95.38 86 GLN A N 1
ATOM 675 C CA . GLN A 1 86 ? -7.273 8.587 -1.185 1.00 95.38 86 GLN A CA 1
ATOM 676 C C . GLN A 1 86 ? -5.789 8.412 -0.864 1.00 95.38 86 GLN A C 1
ATOM 678 O O . GLN A 1 86 ? -5.456 7.717 0.090 1.00 95.38 86 GLN A O 1
ATOM 683 N N . ARG A 1 87 ? -4.911 9.137 -1.571 1.00 94.56 87 ARG A N 1
ATOM 684 C CA . ARG A 1 87 ? -3.477 9.193 -1.264 1.00 94.56 87 ARG A CA 1
ATOM 685 C C . ARG A 1 87 ? -3.233 9.609 0.184 1.00 94.56 87 ARG A C 1
ATOM 687 O O . ARG A 1 87 ? -2.425 8.990 0.862 1.00 94.56 87 ARG A O 1
ATOM 694 N N . MET A 1 88 ? -3.916 10.648 0.671 1.00 94.38 88 MET A N 1
ATOM 695 C CA . MET A 1 88 ? -3.758 11.082 2.059 1.00 94.38 88 MET A CA 1
ATOM 696 C C . MET A 1 88 ? -4.109 9.963 3.036 1.00 94.38 88 MET A C 1
ATOM 698 O O . MET A 1 88 ? -3.320 9.731 3.944 1.00 94.38 88 MET A O 1
ATOM 702 N N . ILE A 1 89 ? -5.246 9.283 2.860 1.00 96.44 89 ILE A N 1
ATOM 703 C CA . ILE A 1 89 ? -5.661 8.164 3.721 1.00 96.44 89 ILE A CA 1
ATOM 704 C C . ILE A 1 89 ? -4.633 7.025 3.661 1.00 96.44 89 ILE A C 1
ATOM 706 O O . ILE A 1 89 ? -4.166 6.562 4.699 1.00 96.44 89 ILE A O 1
ATOM 710 N N . LEU A 1 90 ? -4.242 6.622 2.450 1.00 95.38 90 LEU A N 1
ATOM 711 C CA . LEU A 1 90 ? -3.321 5.513 2.215 1.00 95.38 90 LEU A CA 1
ATOM 712 C C . LEU A 1 90 ? -1.888 5.811 2.650 1.00 95.38 90 LEU A C 1
ATOM 714 O O . LEU A 1 90 ? -1.143 4.871 2.866 1.00 95.38 90 LEU A O 1
ATOM 718 N N . ASN A 1 91 ? -1.491 7.071 2.848 1.00 94.69 91 ASN A N 1
ATOM 719 C CA . ASN A 1 91 ? -0.178 7.431 3.402 1.00 94.69 91 ASN A CA 1
ATOM 720 C C . ASN A 1 91 ? 0.030 6.972 4.860 1.00 94.69 91 ASN A C 1
ATOM 722 O O . ASN A 1 91 ? 1.104 7.140 5.426 1.00 94.69 91 ASN A O 1
ATOM 726 N N . SER A 1 92 ? -1.008 6.450 5.506 1.00 95.62 92 SER A N 1
ATOM 727 C CA . SER A 1 92 ? -0.914 5.933 6.861 1.00 95.62 92 SER A CA 1
ATOM 728 C C . SER A 1 92 ? -0.398 4.495 6.878 1.00 95.62 92 SER A C 1
ATOM 730 O O . SER A 1 92 ? -1.053 3.592 6.359 1.00 95.62 92 SER A O 1
ATOM 732 N N . GLU A 1 93 ? 0.740 4.262 7.535 1.00 95.31 93 GLU A N 1
ATOM 733 C CA . GLU A 1 93 ? 1.277 2.904 7.715 1.00 95.31 93 GLU A CA 1
ATOM 734 C C . GLU A 1 93 ? 0.339 2.021 8.547 1.00 95.31 93 GLU A C 1
ATOM 736 O O . GLU A 1 93 ? 0.150 0.862 8.208 1.00 95.31 93 GLU A O 1
ATOM 741 N N . LYS A 1 94 ? -0.348 2.574 9.556 1.00 96.62 94 LYS A N 1
ATOM 742 C CA . LYS A 1 94 ? -1.344 1.821 10.338 1.00 96.62 94 LYS A CA 1
ATOM 743 C C . LYS A 1 94 ? -2.510 1.351 9.479 1.00 96.62 94 LYS A C 1
ATOM 745 O O . LYS A 1 94 ? -2.945 0.214 9.597 1.00 96.62 94 LYS A O 1
ATOM 750 N N . ILE A 1 95 ? -3.008 2.216 8.597 1.00 97.06 95 ILE A N 1
ATOM 751 C CA . ILE A 1 95 ? -4.050 1.839 7.636 1.00 97.06 95 ILE A CA 1
ATOM 752 C C . ILE A 1 95 ? -3.531 0.757 6.689 1.00 97.06 95 ILE A C 1
ATOM 754 O O . ILE A 1 95 ? -4.221 -0.234 6.479 1.00 97.06 95 ILE A O 1
ATOM 758 N N . CYS A 1 96 ? -2.314 0.914 6.165 1.00 97.25 96 CYS A N 1
ATOM 759 C CA . CYS A 1 96 ? -1.668 -0.093 5.325 1.00 97.25 96 CYS A CA 1
ATOM 760 C C . CYS A 1 96 ? -1.577 -1.455 6.036 1.00 97.25 96 CYS A C 1
ATOM 762 O O . CYS A 1 96 ? -1.971 -2.473 5.471 1.00 97.25 96 CYS A O 1
ATOM 764 N N . ASP A 1 97 ? -1.145 -1.466 7.297 1.00 97.56 97 ASP A N 1
ATOM 765 C CA . ASP A 1 97 ? -1.035 -2.675 8.113 1.00 97.56 97 ASP A CA 1
ATOM 766 C C . ASP A 1 97 ? -2.399 -3.330 8.351 1.00 97.56 97 ASP A C 1
ATOM 768 O O . ASP A 1 97 ? -2.521 -4.549 8.239 1.00 97.56 97 ASP A O 1
ATOM 772 N N . LEU A 1 98 ? -3.449 -2.544 8.616 1.00 97.56 98 LEU A N 1
ATOM 773 C CA . LEU A 1 98 ? -4.812 -3.066 8.756 1.00 97.56 98 LEU A CA 1
ATOM 774 C C . LEU A 1 98 ? -5.327 -3.711 7.464 1.00 97.56 98 LEU A C 1
ATOM 776 O O . LEU A 1 98 ? -6.071 -4.686 7.537 1.00 97.56 98 LEU A O 1
ATOM 780 N N . ILE A 1 99 ? -4.926 -3.203 6.295 1.00 97.94 99 ILE A N 1
ATOM 781 C CA . ILE A 1 99 ? -5.283 -3.817 5.011 1.00 97.94 99 ILE A CA 1
ATOM 782 C C . ILE A 1 99 ? -4.507 -5.120 4.806 1.00 97.94 99 ILE A C 1
ATOM 784 O O . ILE A 1 99 ? -5.103 -6.153 4.514 1.00 97.94 99 ILE A O 1
ATOM 788 N N . ILE A 1 100 ? -3.186 -5.091 5.002 1.00 97.00 100 ILE A N 1
ATOM 789 C CA . ILE A 1 100 ? -2.310 -6.258 4.811 1.00 97.00 100 ILE A CA 1
ATOM 790 C C . ILE A 1 100 ? -2.661 -7.397 5.777 1.00 97.00 100 ILE A C 1
ATOM 792 O O . ILE A 1 100 ? -2.547 -8.564 5.421 1.00 97.00 100 ILE A O 1
ATOM 796 N N . THR A 1 101 ? -3.114 -7.070 6.988 1.00 96.31 101 THR A N 1
ATOM 797 C CA . THR A 1 101 ? -3.569 -8.050 7.991 1.00 96.31 101 THR A CA 1
ATOM 798 C C . THR A 1 101 ? -5.050 -8.420 7.860 1.00 96.31 101 THR A C 1
ATOM 800 O O . THR A 1 101 ? -5.621 -9.009 8.782 1.00 96.31 101 THR A O 1
ATOM 803 N N . GLU A 1 102 ? -5.677 -8.064 6.733 1.00 96.19 102 GLU A N 1
ATOM 804 C CA . GLU A 1 102 ? -7.062 -8.399 6.375 1.00 96.19 102 GLU A CA 1
ATOM 805 C C . GLU A 1 102 ? -8.111 -7.911 7.394 1.00 96.19 102 GLU A C 1
ATOM 807 O O . GLU A 1 102 ? -9.228 -8.422 7.466 1.00 96.19 102 GLU A O 1
ATOM 812 N N . LYS A 1 103 ? -7.781 -6.893 8.199 1.00 96.62 103 LYS A N 1
ATOM 813 C CA . LYS A 1 103 ? -8.729 -6.232 9.115 1.00 96.62 103 LYS A CA 1
ATOM 814 C C . LYS A 1 103 ? -9.593 -5.197 8.404 1.00 96.62 103 LYS A C 1
ATOM 816 O O . LYS A 1 103 ? -10.635 -4.812 8.931 1.00 96.62 103 LYS A O 1
ATOM 821 N N . MET A 1 104 ? -9.147 -4.731 7.240 1.00 95.19 104 MET A N 1
ATOM 822 C CA . MET A 1 104 ? -9.839 -3.757 6.407 1.00 95.19 104 MET A CA 1
ATOM 823 C C . MET A 1 104 ? -9.576 -4.039 4.928 1.00 95.19 104 MET A C 1
ATOM 825 O O . MET A 1 104 ? -8.492 -4.464 4.552 1.00 95.19 104 MET A O 1
ATOM 829 N N . THR A 1 105 ? -10.546 -3.764 4.064 1.00 95.44 105 THR A N 1
ATOM 830 C CA . THR A 1 105 ? -10.338 -3.838 2.610 1.00 95.44 105 THR A CA 1
ATOM 831 C C . THR A 1 105 ? -9.804 -2.519 2.049 1.00 95.44 105 THR A C 1
ATOM 833 O O . THR A 1 105 ? -9.987 -1.440 2.629 1.00 95.44 105 THR A O 1
ATOM 836 N N . VAL A 1 106 ? -9.178 -2.575 0.870 1.00 95.25 106 VAL A N 1
ATOM 837 C CA . VAL A 1 106 ? -8.799 -1.364 0.125 1.00 95.25 106 VAL A CA 1
ATOM 838 C C . VAL A 1 106 ? -10.042 -0.518 -0.165 1.00 95.25 106 VAL A C 1
ATOM 840 O O . VAL A 1 106 ? -10.032 0.680 0.101 1.00 95.25 106 VAL A O 1
ATOM 843 N N . ASP A 1 107 ? -11.142 -1.131 -0.605 1.00 94.62 107 ASP A N 1
ATOM 844 C CA . ASP A 1 107 ? -12.381 -0.410 -0.918 1.00 94.62 107 ASP A CA 1
ATOM 845 C C . ASP A 1 107 ? -12.949 0.339 0.290 1.00 94.62 107 ASP A C 1
ATOM 847 O O . ASP A 1 107 ? -13.262 1.526 0.180 1.00 94.62 107 ASP A O 1
ATOM 851 N N . GLN A 1 108 ? -13.008 -0.302 1.465 1.00 94.12 108 GLN A N 1
ATOM 852 C CA . GLN A 1 108 ? -13.388 0.379 2.710 1.00 94.12 108 GLN A CA 1
ATOM 853 C C . GLN A 1 108 ? -12.466 1.572 2.992 1.00 94.12 108 GLN A C 1
ATOM 855 O O . GLN A 1 108 ? -12.945 2.662 3.310 1.00 94.12 108 GLN A O 1
ATOM 860 N N . THR A 1 109 ? -11.156 1.395 2.808 1.00 94.81 109 THR A N 1
ATOM 861 C CA . THR A 1 109 ? -10.153 2.449 3.018 1.00 94.81 109 THR A CA 1
ATOM 862 C C . THR A 1 109 ? -10.393 3.661 2.122 1.00 94.81 109 THR A C 1
ATOM 864 O O . THR A 1 109 ? -10.327 4.805 2.577 1.00 94.81 109 THR A O 1
ATOM 867 N N . LEU A 1 110 ? -10.701 3.433 0.844 1.00 93.75 110 LEU A N 1
ATOM 868 C CA . LEU A 1 110 ? -10.918 4.500 -0.134 1.00 93.75 110 LEU A CA 1
ATOM 869 C C . LEU A 1 110 ? -12.177 5.331 0.163 1.00 93.75 110 LEU A C 1
ATOM 871 O O . LEU A 1 110 ? -12.252 6.489 -0.262 1.00 93.75 110 LEU A O 1
ATOM 875 N N . GLN A 1 111 ? -13.132 4.778 0.917 1.00 94.56 111 GLN A N 1
ATOM 876 C CA . GLN A 1 111 ? -14.350 5.473 1.346 1.00 94.56 111 GLN A CA 1
ATOM 877 C C . GLN A 1 111 ? -14.192 6.243 2.666 1.00 94.56 111 GLN A C 1
ATOM 879 O O . GLN A 1 111 ? -15.069 7.039 3.015 1.00 94.56 111 GLN A O 1
ATOM 884 N N . LEU A 1 112 ? -13.072 6.081 3.380 1.00 95.06 112 LEU A N 1
ATOM 885 C CA . LEU A 1 112 ? -12.871 6.727 4.676 1.00 95.06 112 LEU A CA 1
ATOM 886 C C . LEU A 1 112 ? -12.945 8.258 4.595 1.00 95.06 112 LEU A C 1
ATOM 888 O O . LEU A 1 112 ? -12.489 8.928 3.653 1.00 95.06 112 LEU A O 1
ATOM 892 N N . LYS A 1 113 ? -13.512 8.842 5.648 1.00 93.94 113 LYS A N 1
ATOM 893 C CA . LYS A 1 113 ? -13.360 10.261 5.975 1.00 93.94 113 LYS A CA 1
ATOM 894 C C . LYS A 1 113 ? -12.041 10.484 6.715 1.00 93.94 113 LYS A C 1
ATOM 896 O O . LYS A 1 113 ? -11.482 9.569 7.315 1.00 93.94 113 LYS A O 1
ATOM 901 N N . LEU A 1 114 ? -11.557 11.726 6.706 1.00 91.31 114 LEU A N 1
ATOM 902 C CA . LEU A 1 114 ? -10.312 12.073 7.396 1.00 91.31 114 LEU A CA 1
ATOM 903 C C . LEU A 1 114 ? -10.402 11.805 8.907 1.00 91.31 114 LEU A C 1
ATOM 905 O O . LEU A 1 114 ? -9.474 11.253 9.480 1.00 91.31 114 LEU A O 1
ATOM 909 N N . GLU A 1 115 ? -11.536 12.120 9.533 1.00 91.44 115 GLU A N 1
ATOM 910 C CA . GLU A 1 115 ? -11.783 11.857 10.959 1.00 91.44 115 GLU A CA 1
ATOM 911 C C . GLU A 1 115 ? -11.701 10.366 11.299 1.00 91.44 115 GLU A C 1
ATOM 913 O O . GLU A 1 115 ? -11.076 9.985 12.283 1.00 91.44 115 GLU A O 1
ATOM 918 N N . GLN A 1 116 ? -12.263 9.513 10.440 1.00 94.38 116 GLN A N 1
ATOM 919 C CA . GLN A 1 116 ? -12.224 8.061 10.607 1.00 94.38 116 GLN A CA 1
ATOM 920 C C . GLN A 1 116 ? -10.801 7.509 10.499 1.00 94.38 116 GLN A C 1
ATOM 922 O O . GLN A 1 116 ? -10.408 6.653 11.287 1.00 94.38 116 GLN A O 1
ATOM 927 N N . ARG A 1 117 ? -10.004 8.044 9.566 1.00 94.81 117 ARG A N 1
ATOM 928 C CA . ARG A 1 117 ? -8.573 7.740 9.486 1.00 94.81 117 ARG A CA 1
ATOM 929 C C . ARG A 1 117 ? -7.858 8.135 10.779 1.00 94.81 117 ARG A C 1
ATOM 931 O O . ARG A 1 117 ? -7.130 7.314 11.317 1.00 94.81 117 ARG A O 1
ATOM 938 N N . ILE A 1 118 ? -8.101 9.338 11.303 1.00 92.69 118 ILE A N 1
ATOM 939 C CA . ILE A 1 118 ? -7.489 9.796 12.562 1.00 92.69 118 ILE A CA 1
ATOM 940 C C . ILE A 1 118 ? -7.867 8.862 13.725 1.00 92.69 118 ILE A C 1
ATOM 942 O O . ILE A 1 118 ? -7.026 8.564 14.568 1.00 92.69 118 ILE A O 1
ATOM 946 N N . THR A 1 119 ? -9.110 8.375 13.775 1.00 94.38 119 THR A N 1
ATOM 947 C CA . THR A 1 119 ? -9.548 7.395 14.782 1.00 94.38 119 THR A CA 1
ATOM 948 C C . THR A 1 119 ? -8.778 6.078 14.657 1.00 94.38 119 THR A C 1
ATOM 950 O O . THR A 1 119 ? -8.244 5.595 15.650 1.00 94.38 119 THR A O 1
ATOM 953 N N . LEU A 1 120 ? -8.649 5.525 13.447 1.00 95.31 120 LEU A N 1
ATOM 954 C CA . LEU A 1 120 ? -7.886 4.292 13.203 1.00 95.31 120 LEU A CA 1
ATOM 955 C C . LEU A 1 120 ? -6.370 4.465 13.413 1.00 95.31 120 LEU A C 1
ATOM 957 O O . LEU A 1 120 ? -5.668 3.495 13.684 1.00 95.31 120 LEU A O 1
ATOM 961 N N . GLU A 1 121 ? -5.856 5.691 13.310 1.00 95.00 121 GLU A N 1
ATOM 962 C CA . GLU A 1 121 ? -4.457 6.024 13.594 1.00 95.00 121 GLU A CA 1
ATOM 963 C C . GLU A 1 121 ? -4.159 6.194 15.087 1.00 95.00 121 GLU A C 1
ATOM 965 O O . GLU A 1 121 ? -2.985 6.190 15.476 1.00 95.00 121 GLU A O 1
ATOM 970 N N . SER A 1 122 ? -5.182 6.310 15.936 1.00 94.75 122 SER A N 1
ATOM 971 C CA . SER A 1 122 ? -5.004 6.342 17.387 1.00 94.75 122 SER A CA 1
ATOM 972 C C . SER A 1 122 ? -4.311 5.063 17.861 1.00 94.75 122 SER A C 1
ATOM 974 O O . SER A 1 122 ? -4.630 3.967 17.406 1.00 94.75 122 SER A O 1
ATOM 976 N N . GLN A 1 123 ? -3.309 5.182 18.740 1.00 94.56 123 GLN A N 1
ATOM 977 C CA . GLN A 1 123 ? -2.502 4.031 19.166 1.00 94.56 123 GLN A CA 1
ATOM 978 C C . GLN A 1 123 ? -3.347 2.970 19.869 1.00 94.56 123 GLN A C 1
ATOM 980 O O . GLN A 1 123 ? -3.292 1.808 19.477 1.00 94.56 123 GLN A O 1
ATOM 985 N N . ALA A 1 124 ? -4.162 3.382 20.840 1.00 93.50 124 ALA A N 1
ATOM 986 C CA . ALA A 1 124 ? -5.031 2.483 21.588 1.00 93.50 124 ALA A CA 1
ATOM 987 C C . ALA A 1 124 ? -5.990 1.732 20.653 1.00 93.50 124 ALA A C 1
ATOM 989 O O . ALA A 1 124 ? -6.089 0.508 20.693 1.00 93.50 124 ALA A O 1
ATOM 990 N N . ILE A 1 125 ? -6.642 2.460 19.746 1.00 95.06 125 ILE A N 1
ATOM 991 C CA . ILE A 1 125 ? -7.621 1.895 18.814 1.00 95.06 125 ILE A CA 1
ATOM 992 C C . ILE A 1 125 ? -6.954 0.959 17.810 1.00 95.06 125 ILE A C 1
ATOM 994 O O . ILE A 1 125 ? -7.414 -0.165 17.630 1.00 95.06 125 ILE A O 1
ATOM 998 N N . TYR A 1 126 ? -5.847 1.381 17.197 1.00 96.62 126 TYR A N 1
ATOM 999 C CA . TYR A 1 126 ? -5.075 0.539 16.287 1.00 96.62 126 TYR A CA 1
ATOM 1000 C C . TYR A 1 126 ? -4.655 -0.780 16.947 1.00 96.62 126 TYR A C 1
ATOM 1002 O O . TYR A 1 126 ? -4.782 -1.848 16.348 1.00 96.62 126 TYR A O 1
ATOM 1010 N N . GLU A 1 127 ? -4.184 -0.736 18.193 1.00 95.69 127 GLU A N 1
ATOM 1011 C CA . GLU A 1 127 ? -3.793 -1.938 18.931 1.00 95.69 127 GLU A CA 1
ATOM 1012 C C . GLU A 1 127 ? -4.984 -2.854 19.226 1.00 95.69 127 GLU A C 1
ATOM 1014 O O . GLU A 1 127 ? -4.882 -4.068 19.053 1.00 95.69 127 GLU A O 1
ATOM 1019 N N . LEU A 1 128 ? -6.130 -2.293 19.617 1.00 95.19 128 LEU A N 1
ATOM 1020 C CA . LEU A 1 128 ? -7.347 -3.073 19.837 1.00 95.19 128 LEU A CA 1
ATOM 1021 C C . LEU A 1 128 ? -7.841 -3.730 18.540 1.00 95.19 128 LEU A C 1
ATOM 1023 O O . LEU A 1 128 ? -8.193 -4.910 18.554 1.00 95.19 128 LEU A O 1
ATOM 1027 N N . VAL A 1 129 ? -7.826 -3.008 17.416 1.00 96.56 129 VAL A N 1
ATOM 1028 C CA . VAL A 1 129 ? -8.230 -3.544 16.105 1.00 96.56 129 VAL A CA 1
ATOM 1029 C C . VAL A 1 129 ? -7.254 -4.613 15.615 1.00 96.56 129 VAL A C 1
ATOM 1031 O O . VAL A 1 129 ? -7.670 -5.702 15.217 1.00 96.56 129 VAL A O 1
ATOM 1034 N N . SER A 1 130 ? -5.948 -4.340 15.669 1.00 94.69 130 SER A N 1
ATOM 1035 C CA . SER A 1 130 ? -4.914 -5.280 15.210 1.00 94.69 130 SER A CA 1
ATOM 1036 C C . SER A 1 130 ? -4.927 -6.583 16.012 1.00 94.69 130 SER A C 1
ATOM 1038 O O . SER A 1 130 ? -4.802 -7.662 15.433 1.00 94.69 130 SER A O 1
ATOM 1040 N N . ARG A 1 131 ? -5.192 -6.510 17.324 1.00 94.19 131 ARG A N 1
ATOM 1041 C CA . ARG A 1 131 ? -5.390 -7.679 18.199 1.00 94.19 131 ARG A CA 1
ATOM 1042 C C . ARG A 1 131 ? -6.769 -8.333 18.062 1.00 94.19 131 ARG A C 1
ATOM 1044 O O . ARG A 1 131 ? -7.028 -9.330 18.727 1.00 94.19 131 ARG A O 1
ATOM 1051 N N . GLY A 1 132 ? -7.662 -7.790 17.234 1.00 93.44 132 GLY A N 1
ATOM 1052 C CA . GLY A 1 132 ? -9.012 -8.320 17.029 1.00 93.44 132 GLY A CA 1
ATOM 1053 C C . GLY A 1 132 ? -9.949 -8.159 18.230 1.00 93.44 132 GLY A C 1
ATOM 1054 O O . GLY A 1 132 ? -10.937 -8.881 18.320 1.00 93.44 132 GLY A O 1
ATOM 1055 N N . LYS A 1 133 ? -9.652 -7.239 19.156 1.00 93.81 133 LYS A N 1
ATOM 1056 C CA . LYS A 1 133 ? -10.510 -6.917 20.311 1.00 93.81 133 LYS A CA 1
ATOM 1057 C C . LYS A 1 133 ? -11.751 -6.138 19.904 1.00 93.81 133 LYS A C 1
ATOM 1059 O O . LYS A 1 133 ? -12.816 -6.329 20.482 1.00 93.81 133 LYS A O 1
ATOM 1064 N N . ILE A 1 134 ? -11.599 -5.280 18.901 1.00 93.56 134 ILE A N 1
ATOM 1065 C CA . ILE A 1 134 ? -12.687 -4.573 18.227 1.00 93.56 134 ILE A CA 1
ATOM 1066 C C . ILE A 1 134 ? -12.480 -4.676 16.717 1.00 93.56 134 ILE A C 1
ATOM 1068 O O . ILE A 1 134 ? -11.366 -4.880 16.238 1.00 93.56 134 ILE A O 1
ATOM 1072 N N . THR A 1 135 ? -13.556 -4.543 15.954 1.00 95.38 135 THR A N 1
ATOM 1073 C CA . THR A 1 135 ? -13.504 -4.516 14.488 1.00 95.38 135 THR A CA 1
ATOM 1074 C C . THR A 1 135 ? -13.323 -3.090 13.970 1.00 95.38 135 THR A C 1
ATOM 1076 O O . THR A 1 135 ? -13.597 -2.107 14.670 1.00 95.38 135 THR A O 1
ATOM 1079 N N . VAL A 1 136 ? -12.884 -2.962 12.716 1.00 95.06 136 VAL A N 1
ATOM 1080 C CA . VAL A 1 136 ? -12.852 -1.665 12.026 1.00 95.06 136 VAL A CA 1
ATOM 1081 C C . VAL A 1 136 ? -14.256 -1.069 11.954 1.00 95.06 136 VAL A C 1
ATOM 1083 O O . VAL A 1 136 ? -14.430 0.086 12.319 1.00 95.06 136 VAL A O 1
ATOM 1086 N N . ASP A 1 137 ? -15.272 -1.855 11.595 1.00 94.69 137 ASP A N 1
ATOM 1087 C CA . ASP A 1 137 ? -16.650 -1.358 11.492 1.00 94.69 137 ASP A CA 1
ATOM 1088 C C . ASP A 1 137 ? -17.179 -0.809 12.825 1.00 94.69 137 ASP A C 1
ATOM 1090 O O . ASP A 1 137 ? -17.769 0.270 12.849 1.00 94.69 137 ASP A O 1
ATOM 1094 N N . GLN A 1 138 ? -16.900 -1.486 13.947 1.00 93.06 138 GLN A N 1
ATOM 1095 C CA . GLN A 1 138 ? -17.222 -0.965 15.283 1.00 93.06 138 GLN A CA 1
ATOM 1096 C C . GLN A 1 138 ? -16.494 0.351 15.564 1.00 93.06 138 GLN A C 1
ATOM 1098 O O . GLN A 1 138 ? -17.086 1.290 16.086 1.00 93.06 138 GLN A O 1
ATOM 1103 N N . THR A 1 139 ? -15.222 0.437 15.178 1.00 93.56 139 THR A N 1
ATOM 1104 C CA . THR A 1 139 ? -14.391 1.629 15.379 1.00 93.56 139 THR A CA 1
ATOM 1105 C C . THR A 1 139 ? -14.914 2.829 14.585 1.00 93.56 139 THR A C 1
ATOM 1107 O O . THR A 1 139 ? -14.905 3.958 15.071 1.00 93.56 139 THR A O 1
ATOM 1110 N N . LEU A 1 140 ? -15.395 2.597 13.363 1.00 92.62 140 LEU A N 1
ATOM 1111 C CA . LEU A 1 140 ? -15.935 3.636 12.484 1.00 92.62 140 LEU A CA 1
ATOM 1112 C C . LEU A 1 140 ? -17.291 4.187 12.946 1.00 92.62 140 LEU A C 1
ATOM 1114 O O . LEU A 1 140 ? -17.711 5.230 12.439 1.00 92.62 140 LEU A O 1
ATOM 1118 N N . GLN A 1 141 ? -17.956 3.499 13.876 1.00 92.94 141 GLN A N 1
ATOM 1119 C CA . GLN A 1 141 ? -19.221 3.910 14.487 1.00 92.94 141 GLN A CA 1
ATOM 1120 C C . GLN A 1 141 ? -19.045 4.615 15.836 1.00 92.94 141 GLN A C 1
ATOM 1122 O O . GLN A 1 141 ? -20.033 5.108 16.376 1.00 92.94 141 GLN A O 1
ATOM 1127 N N . LEU A 1 142 ? -17.820 4.675 16.370 1.00 90.25 142 LEU A N 1
ATOM 1128 C CA . LEU A 1 142 ? -17.560 5.336 17.643 1.00 90.25 142 LEU A CA 1
ATOM 1129 C C . LEU A 1 142 ? -17.867 6.829 17.549 1.00 90.25 142 LEU A C 1
ATOM 1131 O O . LEU A 1 142 ? -17.404 7.519 16.635 1.00 90.25 142 LEU A O 1
ATOM 1135 N N . ASP A 1 143 ? -18.592 7.333 18.540 1.00 91.19 143 ASP A N 1
ATOM 1136 C CA . ASP A 1 143 ? -18.654 8.767 18.777 1.00 91.19 143 ASP A CA 1
ATOM 1137 C C . ASP A 1 143 ? -17.358 9.276 19.440 1.00 91.19 143 ASP A C 1
ATOM 1139 O O . ASP A 1 143 ? -16.436 8.521 19.776 1.00 91.19 143 ASP A O 1
ATOM 1143 N N . LEU A 1 144 ? -17.263 10.596 19.602 1.00 88.94 144 LEU A N 1
ATOM 1144 C CA . LEU A 1 144 ? -16.086 11.228 20.189 1.00 88.94 144 LEU A CA 1
ATOM 1145 C C . LEU A 1 144 ? -15.852 10.794 21.645 1.00 88.94 144 LEU A C 1
ATOM 1147 O O . LEU A 1 144 ? -14.702 10.607 22.039 1.00 88.94 144 LEU A O 1
ATOM 1151 N N . GLU A 1 145 ? -16.909 10.623 22.439 1.00 91.94 145 GLU A N 1
ATOM 1152 C CA . GLU A 1 145 ? -16.796 10.253 23.852 1.00 91.94 145 GLU A CA 1
ATOM 1153 C C . GLU A 1 145 ? -16.303 8.814 23.998 1.00 91.94 145 GLU A C 1
ATOM 1155 O O . GLU A 1 145 ? -15.380 8.549 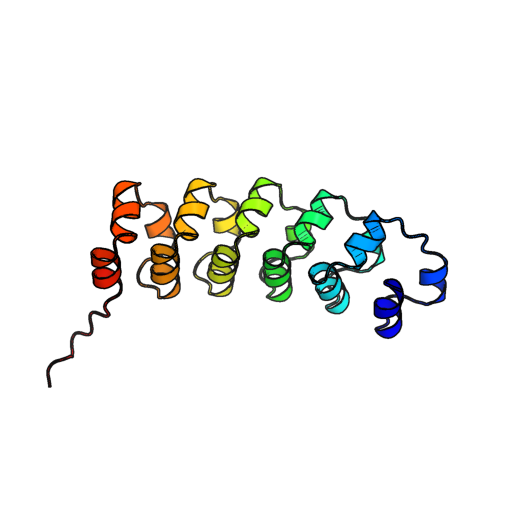24.767 1.00 91.94 145 GLU A O 1
ATOM 1160 N N . GLN A 1 146 ? -16.848 7.893 23.204 1.00 90.75 146 GLN A N 1
ATOM 1161 C CA . GLN A 1 146 ? -16.431 6.495 23.153 1.00 90.75 146 GLN A CA 1
ATOM 1162 C C . GLN A 1 146 ? -14.989 6.355 22.666 1.00 90.75 146 GLN A C 1
ATOM 1164 O O . GLN A 1 146 ? -14.224 5.551 23.202 1.00 90.75 146 GLN A O 1
ATOM 1169 N N . ARG A 1 147 ? -14.591 7.167 21.681 1.00 90.94 147 ARG A N 1
ATOM 1170 C CA . ARG A 1 147 ? -13.202 7.232 21.227 1.00 90.94 147 ARG A CA 1
ATOM 1171 C C . ARG A 1 147 ? -12.267 7.671 22.356 1.00 90.94 147 ARG A C 1
ATOM 1173 O O . ARG A 1 147 ? -11.290 6.980 22.627 1.00 90.94 147 ARG A O 1
ATOM 1180 N N . ILE A 1 148 ? -12.568 8.791 23.016 1.00 90.62 148 ILE A N 1
ATOM 1181 C CA . ILE A 1 148 ? -11.763 9.310 24.134 1.00 90.62 148 ILE A CA 1
ATOM 1182 C C . ILE A 1 148 ? -11.714 8.289 25.275 1.00 90.62 148 ILE A C 1
ATOM 1184 O O . ILE A 1 148 ? -10.667 8.082 25.887 1.00 90.62 148 ILE A O 1
ATOM 1188 N N . ALA A 1 149 ? -12.831 7.614 25.540 1.00 92.12 149 ALA A N 1
ATOM 1189 C CA . ALA A 1 149 ? -12.906 6.559 26.533 1.00 92.12 149 ALA A CA 1
ATOM 1190 C C . ALA A 1 149 ? -11.941 5.412 26.203 1.00 92.12 149 ALA A C 1
ATOM 1192 O O . ALA A 1 149 ? -11.166 5.024 27.068 1.00 92.12 149 ALA A O 1
ATOM 1193 N N . LEU A 1 150 ? -11.911 4.911 24.964 1.00 90.25 150 LEU A N 1
ATOM 1194 C CA . LEU A 1 150 ? -10.970 3.857 24.552 1.00 90.25 150 LEU A CA 1
ATOM 1195 C C . LEU A 1 150 ? -9.502 4.302 24.557 1.00 90.25 150 LEU A C 1
ATOM 1197 O O . LEU A 1 150 ? -8.614 3.463 24.677 1.00 90.25 150 LEU A O 1
ATOM 1201 N N . GLU A 1 151 ? -9.239 5.601 24.440 1.00 90.31 151 GLU A N 1
ATOM 1202 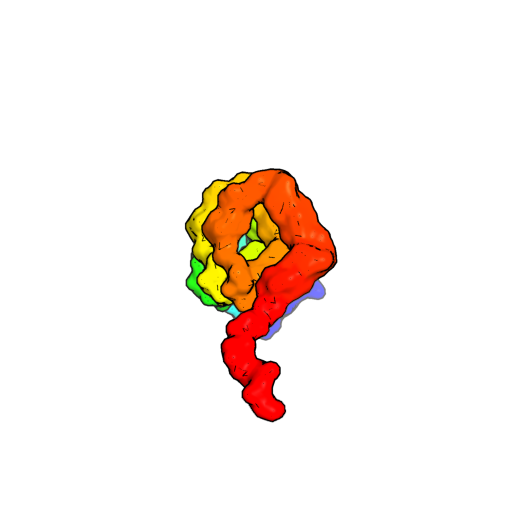C CA . GLU A 1 151 ? -7.898 6.177 24.584 1.00 90.31 151 GLU A CA 1
ATOM 1203 C C . GLU A 1 151 ? -7.474 6.326 26.060 1.00 90.31 151 GLU A C 1
ATOM 1205 O O . GLU A 1 151 ? -6.292 6.520 26.348 1.00 90.31 151 GLU A O 1
ATOM 1210 N N . SER A 1 152 ? -8.402 6.183 27.014 1.00 93.06 152 SER A N 1
ATOM 1211 C CA . SER A 1 152 ? -8.079 6.112 28.439 1.00 93.06 152 SER A CA 1
ATOM 1212 C C . SER A 1 152 ? -7.405 4.787 28.779 1.00 93.06 152 SER A C 1
ATOM 1214 O O . SER A 1 152 ? -7.959 3.718 28.524 1.00 93.06 152 SER A O 1
ATOM 1216 N N . GLN A 1 153 ? -6.254 4.854 29.454 1.00 89.44 153 GLN A N 1
ATOM 1217 C CA . GLN A 1 153 ? -5.465 3.679 29.839 1.00 89.44 153 GLN A CA 1
ATOM 1218 C C . GLN A 1 153 ? -6.298 2.618 30.574 1.00 89.44 153 GLN A C 1
ATOM 1220 O O . GLN A 1 153 ? -6.195 1.432 30.278 1.00 89.44 153 GLN A O 1
ATOM 1225 N N . VAL A 1 154 ? -7.162 3.043 31.502 1.00 90.75 154 VAL A N 1
ATOM 1226 C CA . VAL A 1 154 ? -7.980 2.124 32.308 1.00 90.75 154 VAL A CA 1
ATOM 1227 C C . VAL A 1 154 ? -8.947 1.335 31.428 1.00 90.75 154 VAL A C 1
ATOM 1229 O O . VAL A 1 154 ? -9.072 0.122 31.570 1.00 90.75 154 VAL A O 1
ATOM 1232 N N . ILE A 1 155 ? -9.629 2.011 30.504 1.00 89.38 155 ILE A N 1
ATOM 1233 C CA . ILE A 1 155 ? -10.613 1.372 29.625 1.00 89.38 155 ILE A CA 1
ATOM 1234 C C . ILE A 1 155 ? -9.899 0.525 28.573 1.00 89.38 155 ILE A C 1
ATOM 1236 O O . ILE A 1 155 ? -10.296 -0.618 28.354 1.00 89.38 155 ILE A O 1
ATOM 1240 N N . TYR A 1 156 ? -8.818 1.036 27.980 1.00 90.12 156 TYR A N 1
ATOM 1241 C CA . TYR A 1 156 ? -7.976 0.274 27.063 1.00 90.12 156 TYR A CA 1
ATOM 1242 C C . TYR A 1 156 ? -7.525 -1.053 27.687 1.00 90.12 156 TYR A C 1
ATOM 1244 O O . TYR A 1 156 ? -7.664 -2.103 27.060 1.00 90.12 156 TYR A O 1
ATOM 1252 N N . GLU A 1 157 ? -7.036 -1.037 28.931 1.00 90.12 157 GLU A N 1
ATOM 1253 C CA . GLU A 1 157 ? -6.616 -2.250 29.637 1.00 90.12 157 GLU A CA 1
ATOM 1254 C C . GLU A 1 157 ? -7.782 -3.206 29.886 1.00 90.12 157 GLU A C 1
ATOM 1256 O O . GLU A 1 157 ? -7.628 -4.413 29.702 1.00 90.12 157 GLU A O 1
ATOM 1261 N N . LEU A 1 158 ? -8.952 -2.690 30.275 1.00 89.38 158 LEU A N 1
ATOM 1262 C CA . LEU A 1 158 ? -10.147 -3.508 30.488 1.00 89.38 158 LEU A CA 1
ATOM 1263 C C . LEU A 1 158 ? -10.587 -4.222 29.206 1.00 89.38 158 LEU A C 1
ATOM 1265 O O . LEU A 1 158 ? -10.879 -5.414 29.255 1.00 89.38 158 LEU A O 1
ATOM 1269 N N . VAL A 1 159 ? -10.591 -3.523 28.069 1.00 88.12 159 VAL A N 1
ATOM 1270 C CA . VAL A 1 159 ? -10.964 -4.093 26.761 1.00 88.12 159 VAL A CA 1
ATOM 1271 C C . VAL A 1 159 ? -9.872 -5.025 26.223 1.00 88.12 159 VAL A C 1
ATOM 1273 O O . VAL A 1 159 ? -10.162 -6.023 25.567 1.00 88.12 159 VAL A O 1
ATOM 1276 N N . SER A 1 160 ? -8.605 -4.730 26.518 1.00 87.31 160 SER A N 1
ATOM 1277 C CA . SER A 1 160 ? -7.462 -5.522 26.052 1.00 87.31 160 SER A CA 1
ATOM 1278 C C . SER A 1 160 ? -7.319 -6.867 26.759 1.00 87.31 160 SER A C 1
ATOM 1280 O O . SER A 1 160 ? -6.698 -7.770 26.196 1.00 87.31 160 SER A O 1
ATOM 1282 N N . ARG A 1 161 ? -7.873 -7.030 27.967 1.00 87.12 161 ARG A N 1
ATOM 1283 C CA . ARG A 1 161 ? -7.820 -8.302 28.701 1.00 87.12 161 ARG A CA 1
ATOM 1284 C C . ARG A 1 161 ? -8.442 -9.427 27.871 1.00 87.12 161 ARG A C 1
ATOM 1286 O O . ARG A 1 161 ? -9.490 -9.276 27.245 1.00 87.12 161 ARG A O 1
ATOM 1293 N N . ASP A 1 162 ? -7.775 -10.574 27.827 1.00 69.00 162 ASP A N 1
ATOM 1294 C CA . ASP A 1 162 ? -8.402 -11.809 27.369 1.00 69.00 162 ASP A CA 1
ATOM 1295 C C . ASP A 1 162 ? -9.325 -12.293 28.483 1.00 69.00 162 ASP A C 1
ATOM 1297 O O . ASP A 1 162 ? -8.864 -12.659 29.564 1.00 69.00 162 ASP A O 1
ATOM 1301 N N . ASN A 1 163 ? -10.634 -12.309 28.232 1.00 54.22 163 ASN A N 1
ATOM 1302 C CA . ASN A 1 163 ? -11.556 -13.070 29.068 1.00 54.22 163 ASN A CA 1
ATOM 1303 C C . ASN A 1 163 ? -11.313 -14.564 28.801 1.00 54.22 163 ASN A C 1
ATOM 1305 O O . ASN A 1 163 ? -12.091 -15.207 28.103 1.00 54.22 163 ASN A O 1
ATOM 1309 N N . SER A 1 164 ? -10.211 -15.116 29.315 1.00 43.97 164 SER A N 1
ATOM 1310 C CA . SER A 1 164 ? -10.063 -16.564 29.442 1.00 43.97 164 SER A CA 1
ATOM 1311 C C . SER A 1 164 ? -11.017 -17.032 30.544 1.00 43.97 164 SER A C 1
ATOM 1313 O O . SER A 1 164 ? -10.864 -16.593 31.686 1.00 43.97 164 SER A O 1
ATOM 1315 N N . PRO A 1 165 ? -11.982 -17.927 30.268 1.00 44.00 165 PRO A N 1
ATOM 1316 C CA . PRO A 1 165 ? -12.851 -18.476 31.307 1.00 44.00 165 PRO A CA 1
ATOM 1317 C C . PRO A 1 165 ? -12.131 -19.438 32.273 1.00 44.00 165 PRO A C 1
ATOM 1319 O O . PRO A 1 165 ? -12.784 -20.002 33.144 1.00 44.00 165 PRO A O 1
ATOM 1322 N N . TYR A 1 166 ? -10.814 -19.661 32.139 1.00 44.84 166 TYR A N 1
ATOM 1323 C CA . TYR A 1 166 ? -10.105 -20.747 32.831 1.00 44.84 166 TYR A CA 1
ATOM 1324 C C . TYR A 1 166 ? -8.763 -20.333 33.452 1.00 44.84 166 TYR A C 1
ATOM 1326 O O . TYR A 1 166 ? -7.756 -21.012 33.277 1.00 44.84 166 TYR A O 1
ATOM 1334 N N . ALA A 1 167 ? -8.736 -19.243 34.218 1.00 42.16 167 ALA A N 1
ATOM 1335 C CA . ALA A 1 167 ? -7.641 -18.966 35.156 1.00 42.16 167 ALA A CA 1
ATOM 1336 C C . ALA A 1 167 ? -8.088 -19.237 36.605 1.00 42.16 167 ALA A C 1
ATOM 1338 O O . ALA A 1 167 ? -8.070 -18.349 37.451 1.00 42.16 167 ALA A O 1
ATOM 1339 N N . LEU 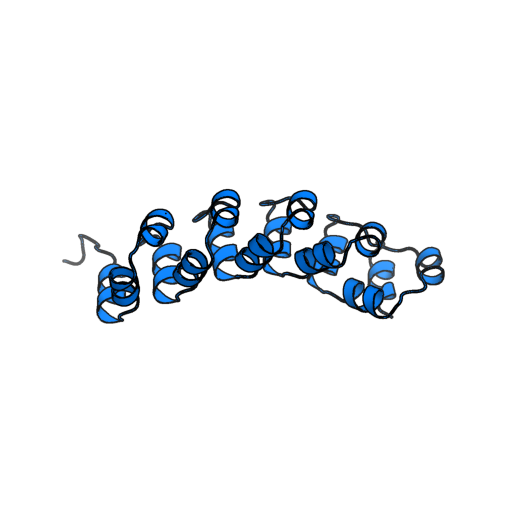A 1 168 ? -8.534 -20.467 36.869 1.00 42.12 168 LEU A N 1
ATOM 1340 C CA . LEU A 1 168 ? -8.644 -21.039 38.212 1.00 42.12 168 LEU A CA 1
ATOM 1341 C C . LEU A 1 168 ? -8.261 -22.521 38.136 1.00 42.12 168 LEU A C 1
ATOM 1343 O O . LEU A 1 168 ? -9.107 -23.371 37.866 1.00 42.12 168 LEU A O 1
ATOM 1347 N N . THR A 1 169 ? -6.986 -22.803 38.385 1.00 40.75 169 THR A N 1
ATOM 1348 C CA . THR A 1 169 ? -6.506 -24.061 38.976 1.00 40.75 169 THR A CA 1
ATOM 1349 C C . THR A 1 169 ? -5.366 -23.729 39.913 1.00 40.75 169 THR A C 1
ATOM 1351 O O . THR A 1 169 ? -4.431 -23.051 39.427 1.00 40.75 169 THR A O 1
#

Secondary structure (DSSP, 8-state):
-TTHHHHHTTSS-HHHHHH----HHHHHHTT-HHHHHHHHTTSS-HHHHHH--HHHHHHHT-HHHHHHHHTTSS-HHHHHH--HHHHHHHT-HHHHHHHHTTSS-HHHHHH--HHHHHHHHSHHHHHHHHTTSS-HHHHHT--HHHHHHHHSHHHHHHHHS---S----

Organism: Piscirickettsia salmonis (NCBI:txid1238)